Protein AF-A0A972VAS0-F1 (afdb_monomer_lite)

Radius of gyration: 20.49 Å; chains: 1; bounding box: 43×50×53 Å

Structure (mmCIF, N/CA/C/O backbone):
data_AF-A0A972VAS0-F1
#
_entry.id   AF-A0A972VAS0-F1
#
loop_
_atom_site.group_PDB
_atom_site.id
_atom_site.type_symbol
_atom_site.label_atom_id
_atom_site.label_alt_id
_atom_site.label_comp_id
_atom_site.label_asym_id
_atom_site.label_entity_id
_atom_site.label_seq_id
_atom_site.pdbx_PDB_ins_code
_atom_site.Cartn_x
_atom_site.Cartn_y
_atom_site.Cartn_z
_atom_site.occupancy
_atom_site.B_iso_or_equiv
_atom_site.auth_seq_id
_atom_site.auth_comp_id
_atom_site.auth_asym_id
_atom_site.auth_atom_id
_atom_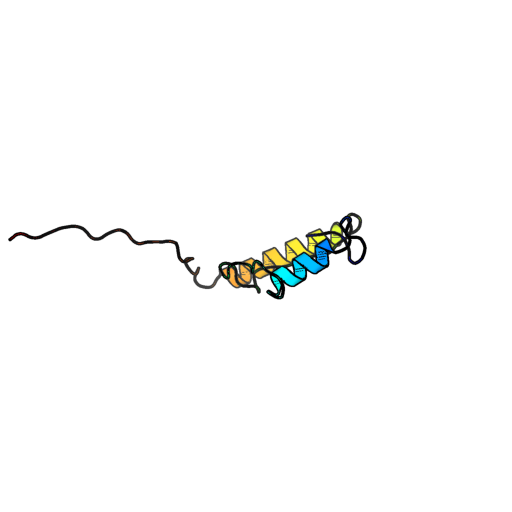site.pdbx_PDB_model_num
ATOM 1 N N . THR A 1 1 ? 4.637 -2.377 2.533 1.00 79.88 1 THR A N 1
ATOM 2 C CA . THR A 1 1 ? 5.224 -1.637 1.401 1.00 79.88 1 THR A CA 1
ATOM 3 C C . THR A 1 1 ? 6.018 -2.608 0.562 1.00 79.88 1 THR A C 1
ATOM 5 O O . THR A 1 1 ? 6.357 -3.672 1.070 1.00 79.88 1 THR A O 1
ATOM 8 N N . GLY A 1 2 ? 6.292 -2.281 -0.693 1.00 85.81 2 GLY A N 1
ATOM 9 C CA . GLY A 1 2 ? 7.220 -3.039 -1.533 1.00 85.81 2 GLY A CA 1
ATOM 10 C C . GLY A 1 2 ? 8.011 -2.103 -2.432 1.00 85.81 2 GLY A C 1
ATOM 11 O O . GLY A 1 2 ? 7.892 -0.888 -2.289 1.00 85.81 2 GLY A O 1
ATOM 12 N N . CYS A 1 3 ? 8.797 -2.677 -3.342 1.00 88.62 3 CYS A N 1
ATOM 13 C CA . CYS A 1 3 ? 9.560 -1.923 -4.335 1.00 88.62 3 CYS A CA 1
ATOM 14 C C . CYS A 1 3 ? 8.641 -1.028 -5.180 1.00 88.62 3 CYS A C 1
ATOM 16 O O . CYS A 1 3 ? 7.450 -1.318 -5.316 1.00 88.62 3 CYS A O 1
ATOM 18 N N . GLY A 1 4 ? 9.204 0.009 -5.802 1.00 83.94 4 GLY A N 1
ATOM 19 C CA . GLY A 1 4 ? 8.476 0.820 -6.778 1.00 83.94 4 GLY A CA 1
ATOM 20 C C . GLY A 1 4 ? 8.031 -0.015 -7.980 1.00 83.94 4 GLY A C 1
ATOM 21 O O . GLY A 1 4 ? 8.645 -1.041 -8.300 1.00 83.94 4 GLY A O 1
ATOM 22 N N . GLU A 1 5 ? 6.975 0.424 -8.659 1.00 79.38 5 GLU A N 1
ATOM 23 C CA . GLU A 1 5 ? 6.471 -0.230 -9.871 1.00 79.38 5 GLU A CA 1
ATOM 24 C C . GLU A 1 5 ? 7.588 -0.447 -10.904 1.00 79.38 5 GLU A C 1
ATOM 26 O O . GLU A 1 5 ? 8.444 0.411 -11.113 1.00 79.38 5 GLU A O 1
ATOM 31 N N . GLY A 1 6 ? 7.637 -1.643 -11.499 1.00 80.31 6 GLY A N 1
ATOM 32 C CA . GLY A 1 6 ? 8.669 -2.023 -12.473 1.00 80.31 6 GLY A CA 1
ATOM 33 C C . GLY A 1 6 ? 10.097 -2.171 -11.920 1.00 80.31 6 GLY A C 1
ATOM 34 O O . GLY A 1 6 ? 10.987 -2.573 -12.663 1.00 80.31 6 GLY A O 1
ATOM 35 N N . SER A 1 7 ? 10.329 -1.898 -10.631 1.00 82.56 7 SER A N 1
ATOM 36 C CA . SER A 1 7 ? 11.658 -1.934 -9.993 1.00 82.56 7 SER A CA 1
ATOM 37 C C . SER A 1 7 ? 11.801 -3.029 -8.930 1.00 82.56 7 SER A C 1
ATOM 39 O O . SER A 1 7 ? 12.714 -2.998 -8.104 1.00 82.56 7 SER A O 1
ATOM 41 N N . CYS A 1 8 ? 10.889 -4.006 -8.922 1.00 86.19 8 CYS A N 1
ATOM 42 C CA . CYS A 1 8 ? 10.977 -5.129 -8.000 1.00 86.19 8 CYS A CA 1
ATOM 43 C C . CYS A 1 8 ? 12.248 -5.939 -8.280 1.00 86.19 8 CYS A C 1
ATOM 45 O O . CYS A 1 8 ? 12.452 -6.405 -9.401 1.00 86.19 8 CYS A O 1
ATOM 47 N N . HIS A 1 9 ? 13.083 -6.127 -7.253 1.00 86.88 9 HIS A N 1
ATOM 48 C CA . HIS A 1 9 ? 14.311 -6.922 -7.351 1.00 86.88 9 HIS A CA 1
ATOM 49 C C . HIS A 1 9 ? 14.028 -8.334 -7.885 1.00 86.88 9 HIS A C 1
ATOM 51 O O . HIS A 1 9 ? 14.720 -8.817 -8.776 1.00 86.88 9 HIS A O 1
ATOM 57 N N . ASP A 1 10 ? 12.933 -8.937 -7.418 1.00 89.25 10 ASP A N 1
ATOM 58 C CA . ASP A 1 10 ? 12.479 -10.269 -7.823 1.00 89.25 10 ASP A CA 1
ATOM 59 C C . ASP A 1 10 ? 11.567 -10.250 -9.061 1.00 89.25 10 ASP A C 1
ATOM 61 O O . ASP A 1 10 ? 10.813 -11.196 -9.303 1.00 89.25 10 ASP A O 1
ATOM 65 N N . ARG A 1 11 ? 11.617 -9.167 -9.851 1.00 88.12 11 ARG A N 1
ATOM 66 C CA . ARG A 1 11 ? 10.871 -8.935 -11.097 1.00 88.12 11 ARG A CA 1
ATOM 67 C C . ARG A 1 11 ? 9.350 -8.865 -10.915 1.00 88.12 11 ARG A C 1
ATOM 69 O O . ARG A 1 11 ? 8.775 -7.793 -11.046 1.00 88.12 11 ARG A O 1
ATOM 76 N N . PHE A 1 12 ? 8.714 -9.982 -10.566 1.00 90.88 12 PHE A N 1
ATOM 77 C CA . PHE A 1 12 ? 7.258 -10.137 -10.448 1.00 90.88 12 PHE A CA 1
ATOM 78 C C . PHE A 1 12 ? 6.751 -10.116 -8.998 1.00 90.88 12 PHE A C 1
ATOM 80 O O . PHE A 1 12 ? 5.573 -10.376 -8.751 1.00 90.88 12 PHE A O 1
ATOM 87 N N . GLY A 1 13 ? 7.617 -9.832 -8.018 1.00 91.44 13 GLY A N 1
ATOM 88 C CA . GLY A 1 13 ? 7.267 -9.906 -6.594 1.00 91.44 13 GLY A CA 1
ATOM 89 C C . GLY A 1 13 ? 6.033 -9.074 -6.221 1.00 91.44 13 GLY A C 1
ATOM 90 O O . GLY A 1 13 ? 5.118 -9.593 -5.576 1.00 91.44 13 GLY A O 1
ATOM 91 N N . ASN A 1 14 ? 5.962 -7.821 -6.684 1.00 91.81 14 ASN A N 1
ATOM 92 C CA . ASN A 1 14 ? 4.805 -6.947 -6.451 1.00 91.81 14 ASN A CA 1
ATOM 93 C C . ASN A 1 14 ? 3.529 -7.499 -7.111 1.00 91.81 14 ASN A C 1
ATOM 95 O O . ASN A 1 14 ? 2.497 -7.597 -6.450 1.00 91.81 14 ASN A O 1
ATOM 99 N N . GLU A 1 15 ? 3.613 -7.936 -8.372 1.00 91.94 15 GLU A N 1
ATOM 100 C CA . GLU A 1 15 ? 2.476 -8.490 -9.124 1.00 91.94 15 GLU A CA 1
ATOM 101 C C . GLU A 1 15 ? 1.901 -9.742 -8.451 1.00 91.94 15 GLU A C 1
ATOM 103 O O . GLU A 1 15 ? 0.686 -9.922 -8.348 1.00 91.94 15 GLU A O 1
ATOM 108 N N . TRP A 1 16 ? 2.766 -10.628 -7.953 1.00 92.06 16 TRP A N 1
ATOM 109 C CA . TRP A 1 16 ? 2.332 -11.840 -7.261 1.00 92.06 16 TRP A CA 1
ATOM 110 C C . TRP A 1 16 ? 1.736 -11.547 -5.890 1.00 92.06 16 TRP A C 1
ATOM 112 O O . TRP A 1 16 ? 0.797 -12.233 -5.473 1.00 92.06 16 TRP A O 1
ATOM 122 N N . MET A 1 17 ? 2.272 -10.552 -5.183 1.00 91.81 17 MET A N 1
ATOM 123 C CA . MET A 1 17 ? 1.696 -10.087 -3.927 1.00 91.81 17 MET A CA 1
ATOM 124 C C . MET A 1 17 ? 0.312 -9.479 -4.141 1.00 91.81 17 MET A C 1
ATOM 126 O O . MET A 1 17 ? -0.619 -9.838 -3.422 1.00 91.81 17 MET A O 1
ATOM 130 N N . GLU A 1 18 ? 0.152 -8.635 -5.155 1.00 92.44 18 GLU A N 1
ATOM 131 C CA . GLU A 1 18 ? -1.134 -8.056 -5.534 1.00 92.44 18 GLU A CA 1
ATOM 132 C C . GLU A 1 18 ? -2.143 -9.139 -5.935 1.00 92.44 18 GLU A C 1
ATOM 134 O O . GLU A 1 18 ? -3.227 -9.218 -5.358 1.00 92.44 18 GLU A O 1
ATOM 139 N N . ALA A 1 19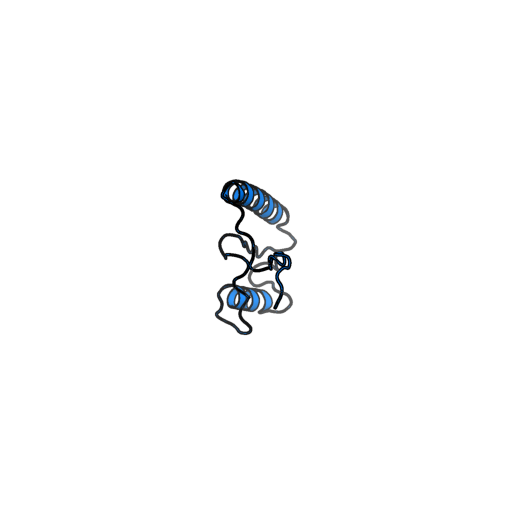 ? -1.745 -10.086 -6.792 1.00 93.81 19 ALA A N 1
ATOM 140 C CA . ALA A 1 19 ? -2.582 -11.228 -7.158 1.00 93.81 19 ALA A CA 1
ATOM 141 C C . ALA A 1 19 ? -3.028 -12.052 -5.937 1.00 93.81 19 ALA A C 1
ATOM 143 O O . ALA A 1 19 ? -4.153 -12.550 -5.897 1.00 93.81 19 ALA A O 1
ATOM 144 N N . ARG A 1 20 ? -2.180 -12.187 -4.910 1.00 92.75 20 ARG A N 1
ATOM 145 C CA . ARG A 1 20 ? -2.534 -12.890 -3.668 1.00 92.75 20 ARG A CA 1
ATOM 146 C C . ARG A 1 20 ? -3.482 -12.078 -2.779 1.00 92.75 20 ARG A C 1
ATOM 148 O O . ARG A 1 20 ? -4.360 -12.656 -2.132 1.00 92.75 20 ARG A O 1
ATOM 155 N N . ILE A 1 21 ? -3.339 -10.756 -2.748 1.00 91.62 21 ILE A N 1
ATOM 156 C CA . ILE A 1 21 ? -4.264 -9.858 -2.041 1.00 91.62 21 ILE A CA 1
ATOM 157 C C . ILE A 1 21 ? -5.635 -9.853 -2.722 1.00 91.62 21 ILE A C 1
ATOM 159 O O . ILE A 1 21 ? -6.656 -9.925 -2.042 1.00 91.62 21 ILE A O 1
ATOM 163 N N . GLU A 1 22 ? -5.677 -9.894 -4.045 1.00 92.25 22 GLU A N 1
ATOM 164 C CA . GLU A 1 22 ? -6.927 -9.966 -4.803 1.00 92.25 22 GLU A CA 1
ATOM 165 C C . GLU A 1 22 ? -7.549 -11.369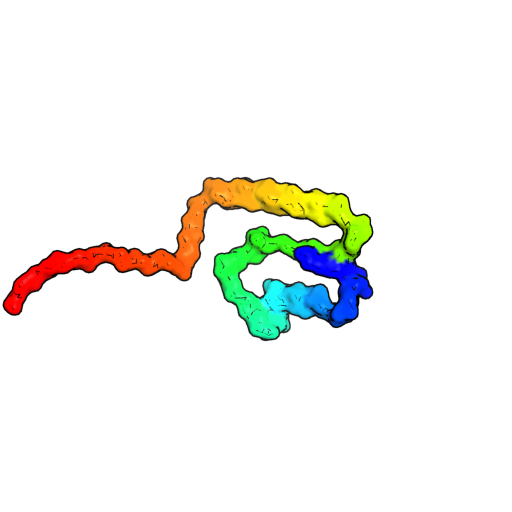 -4.838 1.00 92.25 22 GLU A C 1
ATOM 167 O O . GLU A 1 22 ? -8.684 -11.534 -5.274 1.00 92.25 22 GLU A O 1
ATOM 172 N N . GLY A 1 23 ? -6.843 -12.394 -4.351 1.00 92.19 23 GLY A N 1
ATOM 173 C CA . GLY A 1 23 ? -7.330 -13.774 -4.391 1.00 92.19 23 GLY A CA 1
ATOM 174 C C . GLY A 1 23 ? -7.318 -14.385 -5.796 1.00 92.19 23 GLY A C 1
ATOM 175 O O . GLY A 1 23 ? -8.052 -15.326 -6.058 1.00 92.19 23 GLY A O 1
ATOM 176 N N . ARG A 1 24 ? -6.478 -13.861 -6.695 1.00 95.25 24 ARG A N 1
ATOM 177 C CA . ARG A 1 24 ? -6.206 -14.410 -8.033 1.00 95.25 24 ARG A CA 1
ATOM 178 C C . ARG A 1 24 ? -5.119 -15.490 -8.030 1.00 95.25 24 ARG A C 1
ATOM 180 O O . ARG A 1 24 ? -4.809 -16.047 -9.080 1.00 95.25 24 ARG A O 1
ATOM 187 N N . ARG A 1 25 ? -4.479 -15.739 -6.883 1.00 92.94 25 ARG A N 1
ATOM 188 C CA . ARG A 1 25 ? -3.345 -16.663 -6.750 1.00 92.94 25 ARG A CA 1
ATOM 189 C C . ARG A 1 25 ? -3.393 -17.458 -5.447 1.00 92.94 25 ARG A C 1
ATOM 191 O O . ARG A 1 25 ? -3.539 -16.876 -4.371 1.00 92.94 25 ARG A O 1
ATOM 198 N N . ASP A 1 26 ? -3.117 -18.757 -5.551 1.00 90.44 26 ASP A N 1
ATOM 199 C CA . ASP A 1 26 ? -2.968 -19.659 -4.411 1.00 90.44 26 ASP A CA 1
ATOM 200 C C . ASP A 1 26 ? -1.601 -19.543 -3.683 1.00 90.44 26 ASP A C 1
ATOM 202 O O . ASP A 1 26 ? -0.578 -19.146 -4.261 1.00 90.44 26 ASP A O 1
ATOM 206 N N . PRO A 1 27 ? -1.541 -19.883 -2.383 1.00 90.56 27 PRO A N 1
ATOM 207 C CA . PRO A 1 27 ? -2.697 -20.049 -1.507 1.00 90.56 27 PRO A CA 1
ATOM 208 C C . PRO A 1 27 ? -3.383 -18.699 -1.250 1.00 90.56 27 PRO A C 1
ATOM 210 O O . PRO A 1 27 ? -2.715 -17.670 -1.087 1.00 90.56 27 PRO A O 1
ATOM 213 N N . HIS A 1 28 ? -4.714 -18.717 -1.187 1.00 89.25 28 HIS A N 1
ATOM 214 C CA . HIS A 1 28 ? -5.510 -17.537 -0.859 1.00 89.25 28 HIS A CA 1
ATOM 215 C C . HIS A 1 28 ? -5.297 -17.078 0.591 1.00 89.25 28 HIS A C 1
ATOM 217 O O . HIS A 1 28 ? -5.166 -17.884 1.517 1.00 89.25 28 HIS A O 1
ATOM 223 N N . LEU A 1 29 ? -5.309 -15.759 0.810 1.00 87.50 29 LEU A N 1
ATOM 224 C CA . LEU A 1 29 ? -5.243 -15.191 2.158 1.00 87.50 29 LEU A CA 1
ATOM 225 C C . LEU A 1 29 ? -6.524 -15.495 2.946 1.00 87.50 29 LEU A C 1
ATOM 227 O O . LEU A 1 29 ? -7.638 -15.385 2.432 1.00 87.50 29 LEU A O 1
ATOM 231 N N . ARG A 1 30 ? -6.365 -15.821 4.233 1.00 88.25 30 ARG A N 1
ATOM 232 C CA . ARG A 1 30 ? -7.492 -15.996 5.159 1.00 88.25 30 ARG A CA 1
ATOM 233 C C . ARG A 1 30 ? -8.269 -14.681 5.284 1.00 88.25 30 ARG A C 1
ATOM 235 O O . ARG A 1 30 ? -7.669 -13.631 5.496 1.00 88.25 30 ARG A O 1
ATOM 242 N N . LYS A 1 31 ? -9.602 -14.744 5.271 1.00 86.81 31 LYS A N 1
ATOM 243 C CA . LYS A 1 31 ? -10.509 -13.576 5.348 1.00 86.81 31 LYS A CA 1
ATOM 244 C C . LYS A 1 31 ? -10.622 -12.952 6.755 1.00 86.81 31 LYS A C 1
ATOM 246 O O . LYS A 1 31 ? -11.648 -12.376 7.093 1.00 86.81 31 LYS A O 1
ATOM 251 N N . ARG A 1 32 ? -9.594 -13.101 7.603 1.00 88.44 32 ARG A N 1
ATOM 252 C CA . ARG A 1 32 ? -9.602 -12.610 8.997 1.00 88.44 32 ARG A CA 1
ATOM 253 C C . ARG A 1 32 ? -9.530 -11.087 9.067 1.00 88.44 32 ARG A C 1
ATOM 255 O O . ARG A 1 32 ? -10.086 -10.493 9.981 1.00 88.44 32 ARG A O 1
ATOM 262 N N . VAL A 1 33 ? -8.815 -10.480 8.123 1.00 86.69 33 VAL A N 1
ATOM 263 C CA . VAL A 1 33 ? -8.678 -9.030 8.009 1.00 86.69 33 VAL A CA 1
ATOM 264 C C . VAL A 1 33 ? -9.493 -8.592 6.792 1.00 86.69 33 VAL A C 1
ATOM 266 O O . VAL A 1 33 ? -9.203 -9.067 5.688 1.00 86.69 33 VAL A O 1
ATOM 269 N N . PRO A 1 34 ? -10.523 -7.750 6.981 1.00 87.81 34 PRO A N 1
ATOM 270 C CA . PRO A 1 34 ? -11.239 -7.120 5.880 1.00 87.81 34 PRO A CA 1
ATOM 271 C C . PRO A 1 34 ? -10.285 -6.349 4.955 1.00 87.81 34 PRO A C 1
ATOM 273 O O . PRO A 1 34 ? -9.259 -5.834 5.404 1.00 87.81 34 PRO A O 1
ATOM 276 N N . ARG A 1 35 ? -10.581 -6.299 3.653 1.00 87.12 35 ARG A N 1
ATOM 277 C CA . ARG A 1 35 ? -9.663 -5.715 2.656 1.00 87.12 35 ARG A CA 1
ATOM 278 C C . ARG A 1 35 ? -9.547 -4.207 2.798 1.00 87.12 35 ARG A C 1
ATOM 280 O O . ARG A 1 35 ? -8.483 -3.663 2.541 1.00 87.12 35 ARG A O 1
ATOM 287 N N . GLU A 1 36 ? -10.613 -3.571 3.257 1.00 86.25 36 GLU A N 1
ATOM 288 C CA . GLU A 1 36 ? -10.682 -2.136 3.554 1.00 86.25 36 GLU A CA 1
ATOM 289 C C . GLU A 1 36 ? -9.654 -1.733 4.625 1.00 86.25 36 GLU A C 1
ATOM 291 O O . GLU A 1 36 ? -9.055 -0.666 4.552 1.00 86.25 36 GLU A O 1
ATOM 296 N N . ARG A 1 37 ? -9.353 -2.654 5.551 1.00 89.81 37 ARG A N 1
ATOM 297 C CA . ARG A 1 37 ? -8.347 -2.500 6.614 1.00 89.81 37 ARG A CA 1
ATOM 298 C C . ARG A 1 37 ? -6.939 -2.901 6.176 1.00 89.81 37 ARG A C 1
ATOM 300 O O . ARG A 1 37 ? -6.075 -3.173 7.013 1.00 89.81 37 ARG A O 1
ATOM 307 N N . MET A 1 38 ? -6.694 -2.990 4.872 1.00 90.44 38 MET A N 1
ATOM 308 C CA . MET A 1 38 ? -5.381 -3.245 4.297 1.00 90.44 38 MET A CA 1
ATOM 309 C C . MET A 1 38 ? -5.051 -2.164 3.272 1.00 90.44 38 MET A C 1
ATOM 311 O O . MET A 1 38 ? -5.847 -1.849 2.392 1.00 90.44 38 MET A O 1
ATOM 315 N N . ARG A 1 39 ? -3.821 -1.654 3.329 1.00 92.25 39 ARG A N 1
ATOM 316 C CA . ARG A 1 39 ? -3.287 -0.737 2.323 1.00 92.25 39 ARG A CA 1
ATOM 317 C C . ARG A 1 39 ? -1.960 -1.257 1.800 1.00 92.25 39 ARG A C 1
ATOM 319 O O . ARG A 1 39 ? -1.124 -1.745 2.562 1.00 92.25 39 ARG A O 1
ATOM 326 N N . VAL A 1 40 ? -1.773 -1.151 0.491 1.00 92.00 40 VAL A N 1
ATOM 327 C CA . VAL A 1 40 ? -0.538 -1.530 -0.193 1.00 92.00 40 VAL A CA 1
ATOM 328 C C . VAL A 1 40 ? 0.041 -0.288 -0.844 1.00 92.00 40 VAL A C 1
ATOM 330 O O . VAL A 1 40 ? -0.690 0.544 -1.370 1.00 92.00 40 VAL A O 1
ATOM 333 N N . VAL A 1 41 ? 1.356 -0.149 -0.741 1.00 91.62 41 VAL A N 1
ATOM 334 C CA . VAL A 1 41 ? 2.108 1.011 -1.215 1.00 91.62 41 VAL A CA 1
ATOM 335 C C . VAL A 1 41 ? 3.371 0.468 -1.881 1.00 91.62 41 VAL A C 1
ATOM 337 O O . VAL A 1 41 ? 4.179 -0.190 -1.210 1.00 91.62 41 VAL A O 1
ATOM 340 N N . TRP A 1 42 ? 3.487 0.691 -3.190 1.00 89.50 42 TRP A N 1
ATOM 341 C CA . TRP A 1 42 ? 4.600 0.272 -4.046 1.00 89.50 42 TRP A CA 1
ATOM 342 C C . TRP A 1 42 ? 5.477 1.485 -4.331 1.00 89.50 42 TRP A C 1
ATOM 344 O O . TRP A 1 42 ? 5.186 2.269 -5.227 1.00 89.50 42 TRP A O 1
ATOM 354 N N . GLU A 1 43 ? 6.522 1.685 -3.535 1.00 86.62 43 GLU A N 1
ATOM 355 C CA . GLU A 1 43 ? 7.341 2.896 -3.628 1.00 86.62 43 GLU A CA 1
ATOM 356 C C . GLU A 1 43 ? 8.814 2.538 -3.645 1.00 86.62 43 GLU A C 1
ATOM 358 O O . GLU A 1 43 ? 9.263 1.582 -3.007 1.00 86.62 43 GLU A O 1
ATOM 363 N N . SER A 1 44 ? 9.580 3.322 -4.394 1.00 78.00 44 SER A N 1
ATOM 364 C CA . SER A 1 44 ? 11.027 3.198 -4.393 1.00 78.00 44 SER A CA 1
ATOM 365 C C . SER A 1 44 ? 11.602 3.677 -3.052 1.00 78.00 44 SER A C 1
ATOM 367 O O . SER A 1 44 ? 10.957 4.412 -2.297 1.00 78.00 44 SER A O 1
ATOM 369 N N . ALA A 1 45 ? 12.841 3.292 -2.742 1.00 75.56 45 ALA A N 1
ATOM 370 C CA . ALA A 1 45 ? 13.519 3.760 -1.529 1.00 75.56 45 ALA A CA 1
ATOM 371 C C . ALA A 1 45 ? 13.685 5.295 -1.500 1.00 75.56 45 ALA A C 1
ATOM 373 O O . ALA A 1 45 ? 13.818 5.894 -0.432 1.00 75.56 45 ALA A O 1
ATOM 374 N N . GLN A 1 46 ? 13.654 5.931 -2.671 1.00 79.38 46 GLN A N 1
ATOM 375 C CA . GLN A 1 46 ? 13.791 7.367 -2.869 1.00 79.38 46 GLN A CA 1
ATOM 376 C C . GLN A 1 46 ? 12.513 8.142 -2.492 1.00 79.38 46 GLN A C 1
ATOM 378 O O . GLN A 1 46 ? 12.590 9.336 -2.209 1.00 79.38 46 GLN A O 1
ATOM 383 N N . ASP A 1 47 ? 11.361 7.472 -2.386 1.00 81.25 47 ASP A N 1
ATOM 384 C CA . ASP A 1 47 ? 10.046 8.090 -2.151 1.00 81.25 47 ASP A CA 1
ATOM 385 C C . ASP A 1 47 ? 9.573 7.994 -0.686 1.00 81.25 47 ASP A C 1
ATOM 387 O O . ASP A 1 47 ? 8.378 7.907 -0.379 1.00 81.25 47 ASP A O 1
ATOM 391 N N . SER A 1 48 ? 10.509 8.047 0.266 1.00 84.75 48 SER A N 1
ATOM 392 C CA . SER A 1 48 ? 10.233 7.881 1.705 1.00 84.75 48 SER A CA 1
ATOM 393 C C . SER A 1 48 ? 9.178 8.854 2.259 1.00 84.75 48 SER A C 1
ATOM 395 O O . SER A 1 48 ? 8.368 8.481 3.110 1.00 84.75 48 SER A O 1
ATOM 397 N 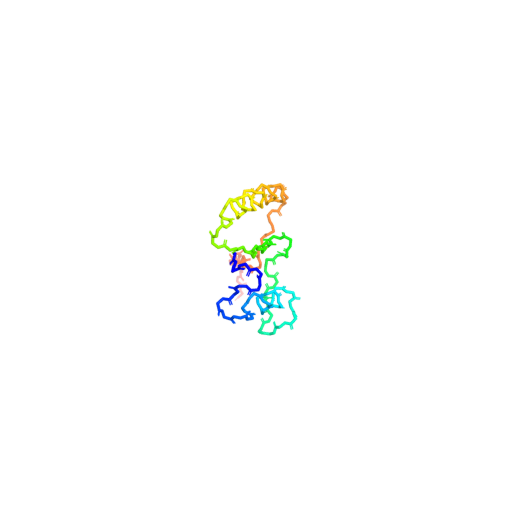N . ALA A 1 49 ? 9.118 10.084 1.739 1.00 90.12 49 ALA A N 1
ATOM 398 C CA . ALA A 1 49 ? 8.117 11.075 2.133 1.00 90.12 49 ALA A CA 1
ATOM 399 C C . ALA A 1 49 ? 6.690 10.683 1.712 1.00 90.12 49 ALA A C 1
ATOM 401 O O . ALA A 1 49 ? 5.732 10.951 2.439 1.00 90.12 49 ALA A O 1
ATOM 402 N N . LYS A 1 50 ? 6.534 10.046 0.546 1.00 88.19 50 LYS A N 1
ATOM 403 C CA . LYS A 1 50 ? 5.237 9.556 0.065 1.00 88.19 50 LYS A CA 1
ATOM 404 C C . LYS A 1 50 ? 4.774 8.376 0.906 1.00 88.19 50 LYS A C 1
ATOM 406 O O . LYS A 1 50 ? 3.623 8.362 1.338 1.00 88.19 50 LYS A O 1
ATOM 411 N N . LEU A 1 51 ? 5.691 7.463 1.226 1.00 90.50 51 LEU A N 1
ATOM 412 C CA . LEU A 1 51 ? 5.406 6.367 2.140 1.00 90.50 51 LEU A CA 1
ATOM 413 C C . LEU A 1 51 ? 4.967 6.874 3.521 1.00 90.50 51 LEU A C 1
ATOM 415 O O . LEU A 1 51 ? 3.943 6.431 4.037 1.00 90.50 51 LEU A O 1
ATOM 419 N N . LYS A 1 52 ? 5.703 7.826 4.103 1.00 93.00 52 LYS A N 1
ATOM 420 C CA . LYS A 1 52 ? 5.361 8.404 5.408 1.00 93.00 52 LYS A CA 1
ATOM 421 C C . LYS A 1 52 ? 3.927 8.946 5.424 1.00 93.00 52 LYS A C 1
ATOM 423 O O . LYS A 1 52 ? 3.144 8.554 6.284 1.00 93.00 52 LYS A O 1
ATOM 428 N N . ARG A 1 53 ? 3.563 9.755 4.422 1.00 94.50 53 ARG A N 1
ATOM 429 C CA . ARG A 1 53 ? 2.196 10.284 4.277 1.00 94.50 53 ARG A CA 1
ATOM 430 C C . ARG A 1 53 ? 1.151 9.180 4.135 1.00 94.50 53 ARG A C 1
ATOM 432 O O . ARG A 1 53 ? 0.086 9.271 4.731 1.00 94.50 53 ARG A O 1
ATOM 439 N N . ALA A 1 54 ? 1.441 8.133 3.362 1.00 93.31 54 ALA A N 1
ATOM 440 C CA . ALA A 1 54 ? 0.515 7.018 3.189 1.00 93.31 54 ALA A CA 1
ATOM 441 C C . ALA A 1 54 ? 0.245 6.278 4.512 1.00 93.31 54 ALA A C 1
ATOM 443 O O . ALA A 1 54 ? -0.893 5.898 4.773 1.00 93.31 54 ALA A O 1
ATOM 444 N N . VAL A 1 55 ? 1.269 6.112 5.356 1.00 93.50 55 VAL A N 1
ATOM 445 C CA . VAL A 1 55 ? 1.125 5.515 6.693 1.00 93.50 55 VAL A CA 1
ATOM 446 C C . VAL A 1 55 ? 0.315 6.420 7.622 1.00 93.50 55 VAL A C 1
ATOM 448 O O . VAL A 1 55 ? -0.598 5.932 8.281 1.00 93.50 55 VAL A O 1
ATOM 451 N N . GLU A 1 56 ? 0.616 7.720 7.659 1.00 96.00 56 GLU A N 1
ATOM 452 C CA . GLU A 1 56 ? -0.103 8.695 8.493 1.00 96.00 56 GLU A CA 1
ATOM 453 C C . GLU A 1 56 ? -1.593 8.762 8.132 1.00 96.00 56 GLU A C 1
ATOM 455 O O . GLU A 1 56 ? -2.448 8.664 9.012 1.00 96.00 56 GLU A O 1
ATOM 460 N N . ASN A 1 57 ? -1.909 8.843 6.836 1.00 95.06 57 ASN A N 1
ATOM 461 C CA . ASN A 1 57 ? -3.289 8.861 6.354 1.00 95.06 57 ASN A CA 1
ATOM 462 C C . ASN A 1 57 ? -4.027 7.569 6.714 1.00 95.06 57 ASN A C 1
ATOM 464 O O . ASN A 1 57 ? -5.133 7.618 7.243 1.00 95.06 57 ASN A O 1
ATOM 468 N N . PHE A 1 58 ? -3.398 6.413 6.488 1.00 94.50 58 PHE A N 1
ATOM 469 C CA . PHE A 1 58 ? -4.021 5.127 6.786 1.00 94.50 58 PHE A CA 1
ATOM 470 C C . PHE A 1 58 ? -4.257 4.931 8.292 1.00 94.50 58 PHE A C 1
ATOM 472 O O . PHE A 1 58 ? -5.291 4.407 8.696 1.00 94.50 58 PHE A O 1
ATOM 479 N N . ALA A 1 59 ? -3.338 5.397 9.143 1.00 93.56 59 ALA A N 1
ATOM 480 C CA . ALA A 1 59 ? -3.538 5.377 10.589 1.00 93.56 59 ALA A CA 1
ATOM 481 C C . ALA A 1 59 ? -4.747 6.231 11.009 1.00 93.56 59 ALA A C 1
ATOM 483 O O . ALA A 1 59 ? -5.543 5.791 11.837 1.00 93.56 59 ALA A O 1
ATOM 484 N N . ALA A 1 60 ? -4.917 7.417 10.416 1.00 93.56 60 ALA A N 1
ATOM 485 C CA . ALA A 1 60 ? -6.076 8.269 10.674 1.00 93.56 60 ALA A CA 1
ATOM 486 C C . ALA A 1 60 ? -7.393 7.617 10.207 1.00 93.56 60 ALA A C 1
ATOM 488 O O . ALA A 1 60 ? -8.370 7.617 10.954 1.00 93.56 60 ALA A O 1
ATOM 489 N N . GLU A 1 61 ? -7.407 7.010 9.015 1.00 91.31 61 GLU A N 1
ATOM 490 C CA . GLU A 1 61 ? -8.560 6.270 8.476 1.00 91.31 61 GLU A CA 1
ATOM 491 C C . GLU A 1 61 ? -8.989 5.125 9.411 1.00 91.31 61 GLU A C 1
ATOM 493 O O . GLU A 1 61 ? -10.172 4.983 9.725 1.00 91.31 61 GLU A O 1
ATOM 498 N N . LEU A 1 62 ? -8.028 4.352 9.931 1.00 90.00 62 LEU A N 1
ATOM 499 C CA . LEU A 1 62 ? -8.311 3.232 10.831 1.00 90.00 62 LEU A CA 1
ATOM 500 C C . LEU A 1 62 ? -8.931 3.662 12.168 1.00 90.00 62 LEU A C 1
ATOM 502 O O . LEU A 1 62 ? -9.758 2.920 12.694 1.00 90.00 62 LEU A O 1
ATOM 506 N N . VAL A 1 63 ? -8.554 4.824 12.716 1.00 86.50 63 VAL A N 1
ATOM 507 C CA . VAL A 1 63 ? -9.124 5.360 13.971 1.00 86.50 63 VAL A CA 1
ATOM 508 C C . VAL A 1 63 ? -10.591 5.761 13.789 1.00 86.50 63 VAL A C 1
ATOM 510 O O . VAL A 1 63 ? -11.424 5.518 14.668 1.00 86.50 63 VAL A O 1
ATOM 513 N N . VAL A 1 64 ? -10.923 6.339 12.631 1.00 76.31 64 VAL A N 1
ATOM 514 C CA . VAL A 1 64 ? -12.308 6.677 12.268 1.00 76.31 64 VAL A CA 1
ATOM 515 C C . VAL A 1 64 ? -13.145 5.406 12.102 1.00 76.31 64 VAL A C 1
ATOM 517 O O . VAL A 1 64 ? -14.295 5.365 12.524 1.00 76.31 64 VAL A O 1
ATOM 520 N N . GLU A 1 65 ? -12.573 4.341 11.541 1.00 70.12 65 GLU A N 1
ATOM 521 C CA . GLU A 1 65 ? -13.274 3.066 11.357 1.00 70.12 65 GLU A CA 1
ATOM 522 C C . GLU A 1 65 ? -13.421 2.262 12.667 1.00 70.12 65 GLU A C 1
ATOM 524 O O . GLU A 1 65 ? -14.442 1.612 12.894 1.00 70.12 65 GLU A O 1
ATOM 529 N N . SER A 1 66 ? -12.422 2.297 13.558 1.00 64.62 66 SER A N 1
ATOM 530 C CA . SER A 1 66 ? -12.405 1.515 14.806 1.00 64.62 66 SER A CA 1
ATOM 531 C C . SER A 1 66 ? -13.280 2.077 15.928 1.00 64.62 66 SER A C 1
ATOM 533 O O . SER A 1 66 ? -13.333 1.484 16.998 1.00 64.62 66 SER A O 1
ATOM 535 N N . SER A 1 67 ? -13.954 3.209 15.718 1.00 58.97 67 SER A N 1
ATOM 536 C CA . SER A 1 67 ? -14.953 3.734 16.662 1.00 58.97 67 SER A CA 1
ATOM 537 C C . SER A 1 67 ? -16.339 3.074 16.513 1.00 58.97 67 SER A C 1
ATOM 539 O O . SER A 1 67 ? -17.258 3.402 17.261 1.00 58.97 67 SER A O 1
ATOM 541 N N . GLY A 1 68 ? -16.490 2.099 15.602 1.00 55.97 68 GLY A N 1
ATOM 542 C CA . GLY A 1 68 ? -17.586 1.116 15.599 1.00 55.97 68 GLY A CA 1
ATOM 543 C C . GLY A 1 68 ? -17.299 -0.101 16.502 1.00 55.97 68 GLY A C 1
ATOM 544 O O . GLY A 1 68 ? -16.154 -0.294 16.906 1.00 55.97 68 GLY A O 1
ATOM 545 N N . PRO A 1 69 ? -18.302 -0.942 16.842 1.00 49.25 69 PRO A N 1
ATOM 546 C CA . PRO A 1 69 ? -18.117 -2.018 17.813 1.00 49.25 69 PRO A CA 1
ATOM 547 C C . PRO A 1 69 ? -17.044 -3.000 17.335 1.00 49.25 69 PRO A C 1
ATOM 549 O O . PRO A 1 69 ? -17.153 -3.595 16.259 1.00 49.25 69 PRO A O 1
ATOM 552 N N . GLU A 1 70 ? -16.006 -3.156 18.154 1.00 53.53 70 GLU A N 1
ATOM 553 C CA . GLU A 1 70 ? -14.902 -4.080 17.944 1.00 53.53 70 GLU A CA 1
ATOM 554 C C . GLU A 1 70 ? -15.442 -5.492 17.691 1.00 53.53 70 GLU A C 1
ATOM 556 O O . GLU A 1 70 ? -15.948 -6.164 18.591 1.00 53.53 70 GLU A O 1
ATOM 561 N N . ARG A 1 71 ? -15.386 -5.955 16.437 1.00 55.97 71 ARG A N 1
ATOM 562 C CA . ARG A 1 71 ? -15.779 -7.328 16.126 1.00 55.97 71 ARG A CA 1
ATOM 563 C C . ARG A 1 71 ? -14.697 -8.264 16.636 1.00 55.97 71 ARG A C 1
ATOM 565 O O . ARG A 1 71 ? -13.637 -8.389 16.022 1.00 55.97 71 ARG A O 1
ATOM 572 N N . ALA A 1 72 ? -15.017 -8.945 17.734 1.00 46.81 72 ALA A N 1
ATOM 573 C CA . ALA A 1 72 ? -14.314 -10.126 18.200 1.00 46.81 72 ALA A CA 1
ATOM 574 C C . ALA A 1 72 ? -14.011 -11.043 17.005 1.00 46.81 72 ALA A C 1
ATOM 576 O O . ALA A 1 72 ? -14.909 -11.496 16.289 1.00 46.81 72 ALA A O 1
ATOM 577 N N . GLY A 1 73 ? -12.725 -11.284 16.752 1.00 44.41 73 GLY A N 1
ATOM 578 C CA . GLY A 1 73 ? -12.319 -12.325 15.815 1.00 44.41 73 GLY A CA 1
ATOM 579 C C . GLY A 1 73 ? -12.832 -13.690 16.299 1.00 44.41 73 GLY A C 1
ATOM 580 O O . GLY A 1 73 ? -13.020 -13.875 17.503 1.00 44.41 73 GLY A O 1
ATOM 581 N N . PRO A 1 74 ? -13.033 -14.672 15.403 1.00 45.75 74 PRO A N 1
ATOM 582 C CA . PRO A 1 74 ? -13.400 -16.023 15.806 1.00 45.75 74 PRO A CA 1
ATOM 583 C C . PRO A 1 74 ? -12.193 -16.641 16.523 1.00 45.75 74 PRO A C 1
ATOM 585 O O . PRO A 1 74 ? -11.255 -17.126 15.892 1.00 45.75 74 PRO A O 1
ATOM 588 N N . GLY A 1 75 ? -12.169 -16.508 17.845 1.00 48.28 75 GLY A N 1
ATOM 589 C CA . GLY A 1 75 ? -11.050 -16.917 18.692 1.00 48.28 75 GLY A CA 1
ATOM 590 C C . GLY A 1 75 ? -11.309 -16.823 20.196 1.00 48.28 75 GLY A C 1
ATOM 591 O O . GLY A 1 75 ? -10.454 -17.241 20.965 1.00 48.28 75 GLY A O 1
ATOM 592 N N . GLN A 1 76 ? -12.469 -16.327 20.633 1.00 46.31 76 GLN A N 1
ATOM 593 C CA . GLN A 1 76 ? -12.906 -16.462 22.022 1.00 46.31 76 GLN A CA 1
ATOM 594 C C . GLN A 1 76 ? -13.879 -17.636 22.099 1.00 46.31 76 GLN A C 1
ATOM 596 O O . GLN A 1 76 ? -15.088 -17.480 21.961 1.00 46.31 76 GLN A O 1
ATOM 601 N N . ALA A 1 77 ? -13.330 -18.839 22.264 1.00 43.19 77 ALA A N 1
ATOM 602 C CA . ALA A 1 77 ? -14.093 -19.913 22.871 1.00 43.19 77 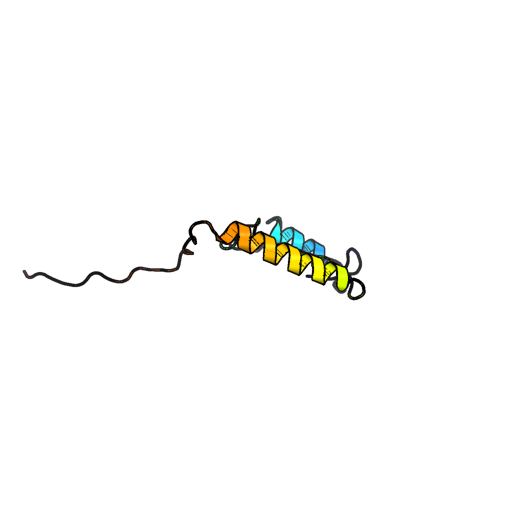ALA A CA 1
ATOM 603 C C . ALA A 1 77 ? -14.377 -19.475 24.312 1.00 43.19 77 ALA A C 1
ATOM 605 O O . ALA A 1 77 ? -13.469 -19.441 25.141 1.00 43.19 77 ALA A O 1
ATOM 606 N N . THR A 1 78 ? -15.618 -19.092 24.599 1.00 41.94 78 THR A N 1
ATOM 607 C CA . THR A 1 78 ? -16.108 -18.998 25.971 1.00 41.94 78 THR A CA 1
ATOM 608 C C . THR A 1 78 ? -16.217 -20.423 26.500 1.00 41.94 78 THR A C 1
ATOM 610 O O . THR A 1 78 ? -17.264 -21.059 26.422 1.00 41.94 78 THR A O 1
ATOM 613 N N . ALA A 1 79 ? -15.103 -20.965 26.984 1.00 51.12 79 ALA A N 1
ATOM 614 C CA . ALA A 1 79 ? -15.190 -21.932 28.060 1.00 51.12 79 ALA A CA 1
ATOM 615 C C . ALA A 1 79 ? -15.619 -21.123 29.285 1.00 51.12 79 ALA A C 1
ATOM 617 O O . ALA A 1 79 ? -14.859 -20.249 29.693 1.00 51.12 79 ALA A O 1
ATOM 618 N N . ASN A 1 80 ? -16.868 -21.306 29.726 1.00 51.06 80 ASN A N 1
ATOM 619 C CA . ASN A 1 80 ? -17.302 -21.328 31.129 1.00 51.06 80 ASN A CA 1
ATOM 620 C C . ASN A 1 80 ? -18.832 -21.489 31.208 1.00 51.06 80 ASN A C 1
ATOM 622 O O . ASN A 1 80 ? -19.560 -20.574 30.831 1.00 51.06 80 ASN A O 1
ATOM 626 N N . ASP A 1 81 ? -19.259 -22.658 31.689 1.00 39.19 81 ASP A N 1
ATOM 627 C CA . ASP A 1 81 ? -20.371 -22.909 32.630 1.00 39.19 81 ASP A CA 1
ATOM 628 C C . ASP A 1 81 ? -20.189 -24.381 33.066 1.00 39.19 81 ASP A C 1
ATOM 630 O O . ASP A 1 81 ? -20.252 -25.284 32.234 1.00 39.19 81 ASP A O 1
ATOM 634 N N . GLU A 1 82 ? -19.439 -24.642 34.139 1.00 45.75 82 GLU A N 1
ATOM 635 C CA . GLU A 1 82 ? -19.901 -24.781 35.535 1.00 45.75 82 GLU A CA 1
ATOM 636 C C . GLU A 1 82 ? -20.884 -25.947 35.759 1.00 45.75 82 GLU A C 1
ATOM 638 O O . GLU A 1 82 ? -21.765 -26.232 34.959 1.00 45.75 82 GLU A O 1
ATOM 643 N N . GLY A 1 83 ? -20.625 -26.720 36.817 1.00 44.28 83 GLY A N 1
ATOM 644 C CA . GLY A 1 83 ? -21.212 -28.039 37.044 1.00 44.28 83 GLY A CA 1
ATOM 645 C C . GLY A 1 83 ? -22.512 -28.080 37.854 1.00 44.28 83 GLY A C 1
ATOM 646 O O . GLY A 1 83 ? -22.993 -27.078 38.372 1.00 44.28 83 GLY A O 1
ATOM 647 N N . GLY A 1 84 ? -23.003 -29.315 38.020 1.00 42.56 84 GLY A N 1
ATOM 648 C CA . GLY A 1 84 ? -24.189 -29.723 38.793 1.00 42.56 84 GLY A CA 1
ATOM 649 C C . GLY A 1 84 ? -25.250 -30.319 37.856 1.00 42.56 84 GLY A C 1
ATOM 650 O O . GLY A 1 84 ? -25.526 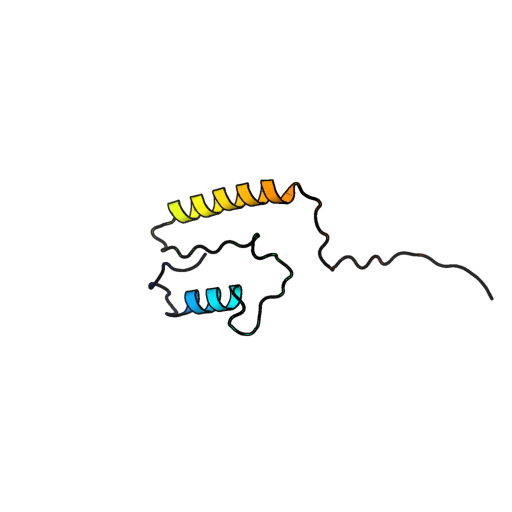-29.732 36.824 1.00 42.56 84 GLY A O 1
ATOM 651 N N . THR A 1 85 ? -25.853 -31.489 38.081 1.00 47.34 85 THR A N 1
ATOM 652 C CA . THR A 1 85 ? -26.306 -32.083 39.348 1.00 47.34 85 THR A CA 1
ATOM 653 C C . THR A 1 85 ? -26.532 -33.603 39.181 1.00 47.34 85 THR A C 1
ATOM 655 O O . THR A 1 85 ? -26.718 -34.090 38.068 1.00 47.34 85 THR A O 1
ATOM 658 N N . ASP A 1 86 ? -26.494 -34.299 40.316 1.00 42.34 86 ASP A N 1
ATOM 659 C CA . ASP A 1 86 ? -26.762 -35.710 40.652 1.00 42.34 86 ASP A CA 1
ATOM 660 C C . ASP A 1 86 ? -27.701 -36.564 39.767 1.00 42.34 86 ASP A C 1
ATOM 662 O O . ASP A 1 86 ? -28.776 -36.121 39.356 1.00 42.34 86 ASP A O 1
ATOM 666 N N . ALA A 1 87 ? -27.346 -37.854 39.640 1.00 43.19 87 ALA A N 1
ATOM 667 C CA . ALA A 1 87 ? -28.262 -39.006 39.631 1.00 43.19 87 ALA A CA 1
ATOM 668 C C . ALA A 1 87 ? -27.545 -40.276 40.125 1.00 43.19 87 ALA A C 1
ATOM 670 O O . ALA A 1 87 ? -26.428 -40.550 39.626 1.00 43.19 87 ALA A O 1
#

Sequence (87 aa):
TGCGEGSCHDRFGNEWMEARIEGRRDPHLRKRVPRERMRVVWESAQDSAKLKRAVENFAAELVVESSGPERAGPGQATANDEGGTDA

pLDDT: mean 78.35, std 18.35, range [39.19, 96.0]

Foldseek 3Di:
DAAAPCPHPVRCVVVVVVCQLVVVDPPHDDPQDPSLLDDDDHYHPVPVVVVVVVVVVSVVVVVVVVVPPPDDGPPDPPPDDDDDDDD

Secondary structure (DSSP, 8-state):
-BPPTT--TTSSHHHHHHHHHTT-SSSPPPTTS-GGG----B--GGGHHHHHHHHHHHHHHHHHHTTS-----TT------------